Protein AF-0000000068851203 (afdb_homodimer)

Solvent-accessible surface area (backbone atoms only — not comparable to full-atom values): 8413 Å² total; per-residue (Å²): 125,84,77,75,61,70,77,46,35,12,80,85,78,69,38,74,44,83,50,34,20,31,40,58,86,18,47,61,30,28,43,72,60,50,53,56,51,53,73,83,39,66,45,36,91,85,78,62,45,75,43,92,42,87,64,74,27,54,30,51,54,60,41,52,50,48,50,52,58,73,70,101,126,83,77,74,61,71,77,45,34,11,80,86,79,68,39,74,45,84,51,33,22,29,41,57,83,18,48,60,29,28,42,73,61,52,53,58,50,53,73,83,39,65,44,37,91,86,78,63,45,78,42,92,42,86,64,73,28,52,31,52,55,60,41,52,50,49,49,52,58,73,70,100

Foldseek 3Di:
DPDDDQLQAAPQPRHGAQWWKAFQVRHIHRPVRLVVVVVVDQADPVPRHGGPDSDIGTDVVSNVVSVVVVVD/DPDDDQLQAAPQPRDGAQWWKAFQVRHIHRPVRLVVVVVVDQADPVPRHGGPDSDIGTDVVSNVVSVVVVVD

Radius of gyration: 15.06 Å; Cα contacts (8 Å, |Δi|>4): 222; chains: 2; bounding box: 37×37×32 Å

Organism: Emiliania huxleyi (strain CCMP1516) (NCBI:txid280463)

Secondary structure (DSSP, 8-state):
-----GGGB-TTT-SB-SSEEE-TTS-EEEHHHHHHHHTT--B-TTT-PBPS----EE-HHHHHHHHHHHH-/--PPPGGGB-TTT-SB-SSEEE-TTS-EEEHHHHHHHHTT--B-TTT-PBPS----EE-HHHHHHHHHHHH-

Sequence (144 aa):
SAEPPDDFLCPITTEVMADPVMAADGQSYERSAIERWLTTKSTSPLTGEALEYTGLFPNHSLRRMIRAWQEASAEPPDDFLCPITTEVMADPVMAADGQSYERSAIERWLTTKSTSPLTGEALEYTGLFPNHSLRRMIRAWQEA

Nearest PDB structures (foldseek):
  3l1z-assembly1_B-2  TM=8.190E-01  e=2.448E-06  Homo sapiens
  5o75-assembly1_A  TM=8.066E-01  e=3.402E-06  Homo sapiens
  4xi1-assembly1_A  TM=8.123E-01  e=1.189E-05  Legionella pneumophila str. Paris
  2kr4-assembly1_A  TM=8.007E-01  e=1.548E-05  Mus musculus
  5h7r-assembly1_D  TM=8.694E-01  e=1.658E-04  Homo sapiens

Structure (mmCIF, N/CA/C/O backbone):
data_AF-0000000068851203-model_v1
#
loop_
_entity.id
_entity.type
_entity.pdbx_description
1 polymer 'U-box domain-containing protein'
#
loop_
_atom_site.group_PDB
_atom_site.id
_atom_site.type_symbol
_atom_site.label_atom_id
_atom_site.label_alt_id
_atom_site.label_comp_id
_atom_site.label_asym_id
_atom_site.label_entity_id
_atom_site.label_seq_id
_atom_site.pdbx_PDB_ins_code
_atom_site.Cartn_x
_atom_site.Cartn_y
_atom_site.Cartn_z
_atom_site.occupancy
_atom_site.B_iso_or_equiv
_atom_site.auth_seq_id
_atom_site.auth_comp_id
_atom_site.auth_asym_id
_atom_site.auth_atom_id
_atom_site.pdbx_PDB_model_num
ATOM 1 N N . SER A 1 1 ? -12.977 17.75 13.812 1 55.34 1 SER A N 1
ATOM 2 C CA . SER A 1 1 ? -11.844 16.875 13.555 1 55.34 1 SE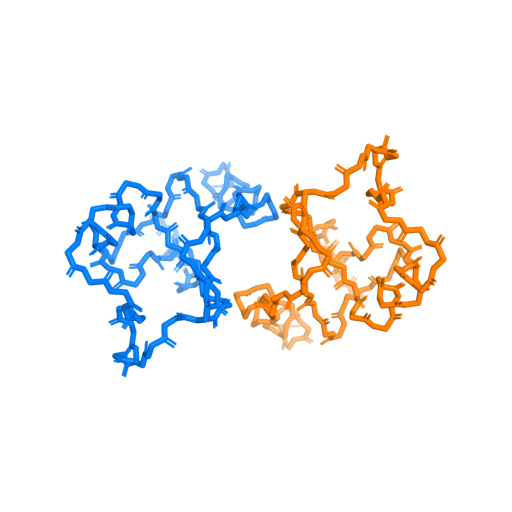R A CA 1
ATOM 3 C C . SER A 1 1 ? -11.32 17.047 12.133 1 55.34 1 SER A C 1
ATOM 5 O O . SER A 1 1 ? -12.086 17.375 11.219 1 55.34 1 SER A O 1
ATOM 7 N N . ALA A 1 2 ? -10.039 17.344 11.969 1 79.19 2 ALA A N 1
ATOM 8 C CA . ALA A 1 2 ? -9.5 17.609 10.641 1 79.19 2 ALA A CA 1
ATOM 9 C C . ALA A 1 2 ? -9.961 16.531 9.648 1 79.19 2 ALA A C 1
ATOM 11 O O . ALA A 1 2 ? -10.109 15.367 10.008 1 79.19 2 ALA A O 1
ATOM 12 N N . GLU A 1 3 ? -10.555 16.859 8.656 1 91.81 3 GLU A N 1
ATOM 13 C CA . GLU A 1 3 ? -10.945 15.945 7.582 1 91.81 3 GLU A CA 1
ATOM 14 C C . GLU A 1 3 ? -9.789 15.023 7.195 1 91.81 3 GLU A C 1
ATOM 16 O O . GLU A 1 3 ? -8.648 15.469 7.082 1 91.81 3 GLU A O 1
ATOM 21 N N . PRO A 1 4 ? -10.125 13.75 7.094 1 93.88 4 PRO A N 1
ATOM 22 C CA . PRO A 1 4 ? -9.062 12.836 6.684 1 93.88 4 PRO A CA 1
ATOM 23 C C . PRO A 1 4 ? -8.609 13.062 5.246 1 93.88 4 PRO A C 1
ATOM 25 O O . PRO A 1 4 ? -9.414 13.438 4.391 1 93.88 4 PRO A O 1
ATOM 28 N N . PRO A 1 5 ? -7.32 12.891 5 1 93.38 5 PRO A N 1
ATOM 29 C CA . PRO A 1 5 ? -6.906 12.812 3.598 1 93.38 5 PRO A CA 1
ATOM 30 C C . PRO A 1 5 ? -7.738 11.82 2.791 1 93.38 5 PRO A C 1
ATOM 32 O O . PRO A 1 5 ? -8.125 10.773 3.312 1 93.38 5 PRO A O 1
ATOM 35 N N . ASP A 1 6 ? -7.941 12.062 1.579 1 95.44 6 ASP A N 1
ATOM 36 C CA . ASP A 1 6 ? -8.75 11.203 0.717 1 95.44 6 ASP A CA 1
ATOM 37 C C . ASP A 1 6 ? -8.18 9.789 0.666 1 95.44 6 ASP A C 1
ATOM 39 O O . ASP A 1 6 ? -8.938 8.812 0.596 1 95.44 6 ASP A O 1
ATOM 43 N N . ASP A 1 7 ? -6.902 9.719 0.75 1 96.88 7 ASP A N 1
ATOM 44 C CA . ASP A 1 7 ? -6.238 8.43 0.592 1 96.88 7 ASP A CA 1
ATOM 45 C C . ASP A 1 7 ? -6.516 7.52 1.784 1 96.88 7 ASP A C 1
ATOM 47 O O . ASP A 1 7 ? -6.238 6.32 1.732 1 96.88 7 ASP A O 1
ATOM 51 N N . PHE A 1 8 ? -7.059 8.062 2.809 1 98.06 8 PHE A N 1
ATOM 52 C CA . PHE A 1 8 ? -7.375 7.258 3.982 1 98.06 8 PHE A CA 1
ATOM 53 C C . PHE A 1 8 ? -8.75 6.613 3.846 1 98.06 8 PHE A C 1
ATOM 55 O O . PHE A 1 8 ? -9.094 5.703 4.602 1 98.06 8 PHE A O 1
ATOM 62 N N . LEU A 1 9 ? -9.516 7.074 2.857 1 98.25 9 LEU A N 1
ATOM 63 C CA . LEU A 1 9 ? -10.875 6.59 2.684 1 98.25 9 LEU A CA 1
ATOM 64 C C . LEU A 1 9 ? -10.906 5.375 1.762 1 98.25 9 LEU A C 1
ATOM 66 O O . LEU A 1 9 ? -10.258 5.367 0.714 1 98.25 9 LEU A O 1
ATOM 70 N N . CYS A 1 10 ? -11.609 4.391 2.203 1 98.56 10 CYS A N 1
ATOM 71 C CA . CYS A 1 10 ? -11.82 3.201 1.383 1 98.56 10 CYS A CA 1
ATOM 72 C C . CYS A 1 10 ? -12.703 3.518 0.184 1 98.56 10 CYS A C 1
ATOM 74 O O . CYS A 1 10 ? -13.812 4.035 0.343 1 98.56 10 CYS A O 1
ATOM 76 N N . PRO A 1 11 ? -12.203 3.146 -1.019 1 97.88 11 PRO A N 1
ATOM 77 C CA . PRO A 1 11 ? -13.008 3.422 -2.215 1 97.88 11 PRO A CA 1
ATOM 78 C C . PRO A 1 11 ? -14.375 2.744 -2.176 1 97.88 11 PRO A C 1
ATOM 80 O O . PRO A 1 11 ? -15.312 3.211 -2.822 1 97.88 11 PRO A O 1
ATOM 83 N N . ILE A 1 12 ? -14.547 1.614 -1.479 1 98 12 ILE A N 1
ATOM 84 C CA . ILE A 1 12 ? -15.797 0.863 -1.429 1 98 12 ILE A CA 1
ATOM 85 C C . ILE A 1 12 ? -16.719 1.463 -0.368 1 98 12 ILE A C 1
ATOM 87 O O . ILE A 1 12 ? -17.875 1.783 -0.65 1 98 12 ILE A O 1
ATOM 91 N N . THR A 1 13 ? -16.219 1.638 0.87 1 98.31 13 THR A N 1
ATOM 92 C CA . THR A 1 13 ? -17.062 2.025 1.989 1 98.31 13 THR A CA 1
ATOM 93 C C . THR A 1 13 ? -17.156 3.545 2.094 1 98.31 13 THR A C 1
ATOM 95 O O . THR A 1 13 ? -18.047 4.07 2.77 1 98.31 13 THR A O 1
ATOM 98 N N . THR A 1 14 ? -16.203 4.309 1.604 1 97.75 14 THR A N 1
ATOM 99 C CA . THR A 1 14 ? -16.062 5.758 1.69 1 97.75 14 THR A CA 1
ATOM 100 C C . THR A 1 14 ? -15.805 6.195 3.129 1 97.75 14 THR A C 1
ATOM 102 O O . THR A 1 14 ? -16.125 7.32 3.514 1 97.75 14 THR A O 1
ATOM 105 N N . GLU A 1 15 ? -15.281 5.328 3.877 1 97.94 15 GLU A N 1
ATOM 106 C CA . GLU A 1 15 ? -14.914 5.578 5.266 1 97.94 15 GLU A CA 1
ATOM 107 C C . GLU A 1 15 ? -13.414 5.379 5.488 1 97.94 15 GLU A C 1
ATOM 109 O O . GLU A 1 15 ? -12.742 4.758 4.664 1 97.94 15 GLU A O 1
ATOM 114 N N . VAL A 1 16 ? -12.938 5.918 6.598 1 98.38 16 VAL A N 1
ATOM 115 C CA . VAL A 1 16 ? -11.531 5.723 6.961 1 98.38 16 VAL A CA 1
ATOM 116 C C . VAL A 1 16 ? -11.266 4.238 7.191 1 98.38 16 VAL A C 1
ATOM 118 O O . VAL A 1 16 ? -12.031 3.561 7.879 1 98.38 16 VAL A O 1
ATOM 121 N N . MET A 1 17 ? -10.164 3.826 6.637 1 98.62 17 MET A N 1
ATOM 122 C CA . MET A 1 17 ? -9.859 2.398 6.715 1 98.62 17 MET A CA 1
ATOM 123 C C . MET A 1 17 ? -9.297 2.037 8.086 1 98.62 17 MET A C 1
ATOM 125 O O . MET A 1 17 ? -8.461 2.764 8.625 1 98.62 17 MET A O 1
ATOM 129 N N . ALA A 1 18 ? -9.758 0.981 8.664 1 98.31 18 ALA A N 1
ATOM 130 C CA . ALA A 1 18 ? -9.219 0.436 9.906 1 98.31 18 ALA A CA 1
ATOM 131 C C . ALA A 1 18 ? -8.141 -0.609 9.625 1 98.31 18 ALA A C 1
ATOM 133 O O . ALA A 1 18 ? -7.141 -0.688 10.344 1 98.31 18 ALA A O 1
ATOM 134 N N . ASP A 1 19 ? -8.328 -1.406 8.625 1 98.75 19 ASP A N 1
ATOM 135 C CA . ASP A 1 19 ? -7.414 -2.467 8.211 1 98.75 19 ASP A CA 1
ATOM 136 C C . ASP A 1 19 ? -7.148 -2.404 6.711 1 98.75 19 ASP A C 1
ATOM 138 O O . ASP A 1 19 ? -7.621 -3.256 5.953 1 98.75 19 ASP A O 1
ATOM 142 N N . PRO A 1 20 ? -6.312 -1.441 6.316 1 98.81 20 PRO A N 1
ATOM 143 C CA . PRO A 1 20 ? -6.066 -1.255 4.883 1 98.81 20 PRO A CA 1
ATOM 144 C C . PRO A 1 20 ? -5.277 -2.406 4.266 1 98.81 20 PRO A C 1
ATOM 146 O O . PRO A 1 20 ? -4.273 -2.848 4.836 1 98.81 20 PRO A O 1
ATOM 149 N N . VAL A 1 21 ? -5.727 -2.889 3.145 1 98.56 21 VAL A N 1
ATOM 150 C CA . VAL A 1 21 ? -5.043 -3.896 2.34 1 98.56 21 VAL A CA 1
ATOM 151 C C . VAL A 1 21 ? -4.93 -3.414 0.895 1 98.56 21 VAL A C 1
ATOM 153 O O . VAL A 1 21 ? -5.664 -2.518 0.475 1 98.56 21 VAL A O 1
ATOM 156 N N . MET A 1 22 ? -3.926 -3.902 0.263 1 97.88 22 MET A N 1
ATOM 157 C CA . MET A 1 22 ? -3.705 -3.551 -1.138 1 97.88 22 MET A CA 1
ATOM 158 C C . MET A 1 22 ? -4.09 -4.707 -2.055 1 97.88 22 MET A C 1
ATOM 160 O O . MET A 1 22 ? -3.795 -5.863 -1.759 1 97.88 22 MET A O 1
ATOM 164 N N . ALA A 1 23 ? -4.809 -4.387 -3.148 1 97.06 23 ALA A N 1
ATOM 165 C CA . ALA A 1 23 ? -5.125 -5.359 -4.191 1 97.06 23 ALA A CA 1
ATOM 166 C C . ALA A 1 23 ? -4.191 -5.203 -5.391 1 97.06 23 ALA A C 1
ATOM 168 O O . ALA A 1 23 ? -3.324 -4.328 -5.398 1 97.06 23 ALA A O 1
ATOM 169 N N . ALA A 1 24 ? -4.398 -6.008 -6.359 1 95.06 24 ALA A N 1
ATOM 170 C CA . ALA A 1 24 ? -3.471 -6.109 -7.484 1 95.06 24 ALA A CA 1
ATOM 171 C C . ALA A 1 24 ? -3.527 -4.855 -8.352 1 95.06 24 ALA A C 1
ATOM 173 O O . ALA A 1 24 ? -2.615 -4.602 -9.148 1 95.06 24 ALA A O 1
ATOM 174 N N . ASP A 1 25 ? -4.578 -4.082 -8.258 1 95.75 25 ASP A N 1
ATOM 175 C CA . ASP A 1 25 ? -4.672 -2.852 -9.039 1 95.75 25 ASP A CA 1
ATOM 176 C C . ASP A 1 25 ? -3.875 -1.725 -8.383 1 95.75 25 ASP A C 1
ATOM 178 O O . ASP A 1 25 ? -3.861 -0.597 -8.883 1 95.75 25 ASP A O 1
ATOM 182 N N . GLY A 1 26 ? -3.213 -2.006 -7.23 1 96.75 26 GLY A N 1
ATOM 183 C CA . GLY A 1 26 ? -2.402 -1.007 -6.551 1 96.75 26 GLY A CA 1
ATOM 184 C C . GLY A 1 26 ? -3.209 -0.102 -5.641 1 96.75 26 GLY A C 1
ATOM 185 O O . GLY A 1 26 ? -2.674 0.854 -5.074 1 96.75 26 GLY A O 1
ATOM 186 N N . GLN A 1 27 ? -4.477 -0.396 -5.547 1 97.31 27 GLN A N 1
ATOM 187 C CA . GLN A 1 27 ? -5.355 0.404 -4.703 1 97.31 27 GLN A CA 1
ATOM 188 C C . GLN A 1 27 ? -5.531 -0.237 -3.328 1 97.31 27 GLN A C 1
ATOM 190 O O . GLN A 1 27 ? -5.422 -1.457 -3.189 1 97.31 27 GLN A O 1
ATOM 195 N N . SER A 1 28 ? -5.742 0.646 -2.33 1 98.25 28 SER A N 1
ATOM 196 C CA . SER A 1 28 ? -5.973 0.159 -0.974 1 98.25 28 SER A CA 1
ATOM 197 C C . SER A 1 28 ? -7.457 0.173 -0.625 1 98.25 28 SER A C 1
ATOM 199 O O . SER A 1 28 ? -8.188 1.073 -1.041 1 98.25 28 SER A O 1
ATOM 201 N N . TYR A 1 29 ? -7.855 -0.823 0.127 1 98.56 29 TYR A N 1
ATOM 202 C CA . TYR A 1 29 ? -9.242 -0.998 0.547 1 98.56 29 TYR A CA 1
ATOM 203 C C . TYR A 1 29 ? -9.32 -1.429 2.008 1 98.56 29 TYR A C 1
ATOM 205 O O . TYR A 1 29 ? -8.352 -1.957 2.557 1 98.56 29 TYR A O 1
ATOM 213 N N . GLU A 1 30 ? -10.445 -1.196 2.592 1 98.88 30 GLU A N 1
ATOM 214 C CA . GLU A 1 30 ? -10.773 -1.881 3.838 1 98.88 30 GLU A CA 1
ATOM 215 C C . GLU A 1 30 ? -10.844 -3.393 3.635 1 98.88 30 GLU A C 1
ATOM 217 O O . GLU A 1 30 ? -11.539 -3.873 2.738 1 98.88 30 GLU A O 1
ATOM 222 N N . ARG A 1 31 ? -10.156 -4.125 4.473 1 98.75 31 ARG A N 1
ATOM 223 C CA . ARG A 1 31 ? -10.008 -5.566 4.281 1 98.75 31 ARG A CA 1
ATOM 224 C C . ARG A 1 31 ? -11.367 -6.234 4.125 1 98.75 31 ARG A C 1
ATOM 226 O O . ARG A 1 31 ? -11.617 -6.934 3.139 1 98.75 31 ARG A O 1
ATOM 233 N N . SER A 1 32 ? -12.273 -6 5.051 1 98.75 32 SER A N 1
ATOM 234 C CA . SER A 1 32 ? -13.562 -6.684 5.023 1 98.75 32 SER A CA 1
ATOM 235 C C . SER A 1 32 ? -14.344 -6.336 3.76 1 98.75 32 SER A C 1
ATOM 237 O O . SER A 1 32 ? -15.023 -7.191 3.193 1 98.75 32 SER A O 1
ATOM 239 N N . ALA A 1 33 ? -14.211 -5.141 3.309 1 98.75 33 ALA A N 1
ATOM 240 C CA . ALA A 1 33 ? -14.953 -4.672 2.145 1 98.75 33 ALA A CA 1
ATOM 241 C C . ALA A 1 33 ? -14.445 -5.328 0.864 1 98.75 33 ALA A C 1
ATOM 243 O O . ALA A 1 33 ? -15.227 -5.828 0.058 1 98.75 33 ALA A O 1
ATOM 244 N N . ILE A 1 34 ? -13.141 -5.406 0.64 1 98.62 34 ILE A N 1
ATOM 245 C CA . ILE A 1 34 ? -12.586 -5.965 -0.587 1 98.62 34 ILE A CA 1
ATOM 246 C C . ILE A 1 34 ? -12.711 -7.488 -0.562 1 98.62 34 ILE A C 1
ATOM 248 O O . ILE A 1 34 ? -12.922 -8.117 -1.601 1 98.62 34 ILE A O 1
ATOM 252 N N . GLU A 1 35 ? -12.57 -8.086 0.595 1 98.5 35 GLU A N 1
ATOM 253 C CA . GLU A 1 35 ? -12.781 -9.531 0.699 1 98.5 35 GLU A CA 1
ATOM 254 C C . GLU A 1 35 ? -14.203 -9.914 0.288 1 98.5 35 GLU A C 1
ATOM 256 O O . GLU A 1 35 ? -14.406 -10.898 -0.426 1 98.5 35 GLU A O 1
ATOM 261 N N . ARG A 1 36 ? -15.125 -9.133 0.785 1 98.5 36 ARG A N 1
ATOM 262 C CA . ARG A 1 36 ? -16.5 -9.375 0.392 1 98.5 36 ARG A CA 1
ATOM 263 C C . ARG A 1 36 ? -16.688 -9.203 -1.112 1 98.5 36 ARG A C 1
ATOM 265 O O . ARG A 1 36 ? -17.344 -10.023 -1.76 1 98.5 36 ARG A O 1
ATOM 272 N N . TRP A 1 37 ? -16.156 -8.156 -1.681 1 98.38 37 TRP A N 1
ATOM 273 C CA . TRP A 1 37 ? -16.219 -7.887 -3.113 1 98.38 37 TRP A CA 1
ATOM 274 C C . TRP A 1 37 ? -15.688 -9.07 -3.916 1 98.38 37 TRP A C 1
ATOM 276 O O . TRP A 1 37 ? -16.328 -9.523 -4.867 1 98.38 37 TRP A O 1
ATOM 286 N N . LEU A 1 38 ? -14.578 -9.672 -3.465 1 97.88 38 LEU A N 1
ATOM 287 C CA . LEU A 1 38 ? -13.828 -10.664 -4.23 1 97.88 38 LEU A CA 1
ATOM 288 C C . LEU A 1 38 ? -14.461 -12.039 -4.086 1 97.88 38 LEU A C 1
ATOM 290 O O . LEU A 1 38 ? -14.047 -12.992 -4.762 1 97.88 38 LEU A O 1
ATOM 294 N N . THR A 1 39 ? -15.477 -12.133 -3.227 1 97.81 39 THR A N 1
ATOM 295 C CA . THR A 1 39 ? -16.203 -13.398 -3.113 1 97.81 39 THR A CA 1
ATOM 296 C C . THR A 1 39 ? -16.969 -13.695 -4.395 1 97.81 39 THR A C 1
ATOM 298 O O . THR A 1 39 ? -17.188 -14.859 -4.738 1 97.81 39 THR A O 1
ATOM 301 N N . THR A 1 40 ? -17.344 -12.602 -5.188 1 96.56 40 THR A N 1
ATOM 302 C CA . THR A 1 40 ? -18.219 -12.805 -6.34 1 96.56 40 THR A CA 1
ATOM 303 C C . THR A 1 40 ? -17.578 -12.242 -7.605 1 96.56 40 THR A C 1
ATOM 305 O O . THR A 1 40 ? -17.984 -12.586 -8.719 1 96.56 40 THR A O 1
ATOM 308 N N . LYS A 1 41 ? -16.719 -11.266 -7.43 1 97.44 41 LYS A N 1
ATOM 309 C CA . LYS A 1 41 ? -16.062 -10.609 -8.562 1 97.44 41 LYS A CA 1
ATOM 310 C C . LYS A 1 41 ? -14.547 -10.758 -8.484 1 97.44 41 LYS A C 1
ATOM 312 O O . LYS A 1 41 ? -13.984 -10.82 -7.391 1 97.44 41 LYS A O 1
ATOM 317 N N . SER A 1 42 ? -13.922 -10.758 -9.594 1 97.5 42 SER A N 1
ATOM 318 C CA . SER A 1 42 ? -12.461 -10.75 -9.672 1 97.5 42 SER A CA 1
ATOM 319 C C . SER A 1 42 ? -11.953 -9.484 -10.359 1 97.5 42 SER A C 1
ATOM 321 O O . SER A 1 42 ? -10.938 -9.523 -11.055 1 97.5 42 SER A O 1
ATOM 323 N N . THR A 1 43 ? -12.758 -8.406 -10.242 1 97.88 43 THR A N 1
ATOM 324 C CA . THR A 1 43 ? -12.445 -7.129 -10.867 1 97.88 43 THR A CA 1
ATOM 325 C C . THR A 1 43 ? -12.133 -6.074 -9.805 1 97.88 43 THR A C 1
ATOM 327 O O . THR A 1 43 ? -12.484 -6.238 -8.641 1 97.88 43 THR A O 1
ATOM 330 N N . SER A 1 44 ? -11.469 -5.098 -10.305 1 97.25 44 SER A N 1
ATOM 331 C CA . SER A 1 44 ? -11.273 -3.932 -9.445 1 97.25 44 SER A CA 1
ATOM 332 C C . SER A 1 44 ? -12.586 -3.213 -9.18 1 97.25 44 SER A C 1
ATOM 334 O O . SER A 1 44 ? -13.328 -2.889 -10.109 1 97.25 44 SER A O 1
ATOM 336 N N . PRO A 1 45 ? -12.836 -2.895 -7.898 1 97.12 45 PRO A N 1
ATOM 337 C CA . PRO A 1 45 ? -14.039 -2.123 -7.598 1 97.12 45 PRO A CA 1
ATOM 338 C C . PRO A 1 45 ? -14.016 -0.726 -8.211 1 97.12 45 PRO A C 1
ATOM 340 O O . PRO A 1 45 ? -15.07 -0.117 -8.414 1 97.12 45 PRO A O 1
ATOM 343 N N . LEU A 1 46 ? -12.836 -0.226 -8.477 1 95.06 46 LEU A N 1
ATOM 344 C CA . LEU A 1 46 ? -12.68 1.153 -8.922 1 95.06 46 LEU A CA 1
ATOM 345 C C . LEU A 1 46 ? -12.812 1.252 -10.438 1 95.06 46 LEU A C 1
ATOM 347 O O . LEU A 1 46 ? -13.477 2.16 -10.953 1 95.06 46 LEU A O 1
ATOM 351 N N . THR A 1 47 ? -12.258 0.333 -11.102 1 94.12 47 THR A N 1
ATOM 352 C CA . THR A 1 47 ? -12.148 0.495 -12.547 1 94.12 47 THR A CA 1
ATOM 353 C C . THR A 1 47 ? -13.016 -0.528 -13.273 1 94.12 47 THR A C 1
ATOM 355 O O . THR A 1 47 ? -13.281 -0.382 -14.469 1 94.12 47 THR A O 1
ATOM 358 N N . GLY A 1 48 ? -13.297 -1.661 -12.625 1 95.94 48 GLY A N 1
ATOM 359 C CA . GLY A 1 48 ? -14.047 -2.736 -13.25 1 95.94 48 GLY A CA 1
ATOM 360 C C . GLY A 1 48 ? -13.172 -3.68 -14.062 1 95.94 48 GLY A C 1
ATOM 361 O O . GLY A 1 48 ? -13.664 -4.652 -14.633 1 95.94 48 GLY A O 1
ATOM 362 N N . GLU A 1 49 ? -11.93 -3.418 -14.102 1 96.75 49 GLU A N 1
ATOM 363 C CA . GLU A 1 49 ? -11.016 -4.258 -14.867 1 96.75 49 GLU A CA 1
ATOM 364 C C . GLU A 1 49 ? -10.656 -5.527 -14.109 1 96.75 49 GLU A C 1
ATOM 366 O O . GLU A 1 49 ? -10.609 -5.523 -12.875 1 96.75 49 GLU A O 1
ATOM 371 N N . ALA A 1 50 ? -10.258 -6.555 -14.805 1 97 50 ALA A N 1
ATOM 372 C CA . ALA A 1 50 ? -9.859 -7.82 -14.188 1 97 50 ALA A CA 1
ATOM 373 C C . ALA A 1 50 ? -8.602 -7.652 -13.344 1 97 50 ALA A C 1
ATOM 375 O O . ALA A 1 50 ? -7.648 -6.992 -13.766 1 97 50 ALA A O 1
ATOM 376 N N . LEU A 1 51 ? -8.641 -8.227 -12.156 1 96.25 51 LEU A N 1
ATOM 377 C CA . LEU A 1 51 ? -7.438 -8.281 -11.336 1 96.25 51 LEU A CA 1
ATOM 378 C C . LEU A 1 51 ? -6.559 -9.461 -11.742 1 96.25 51 LEU A C 1
ATOM 380 O O . LEU A 1 51 ? -7.043 -10.586 -11.875 1 96.25 51 LEU A O 1
ATOM 384 N N . GLU A 1 52 ? -5.332 -9.172 -11.953 1 91.75 52 GLU A N 1
ATOM 385 C CA . GLU A 1 52 ? -4.402 -10.234 -12.32 1 91.75 52 GLU A CA 1
ATOM 386 C C . GLU A 1 52 ? -4.234 -11.25 -11.195 1 91.75 52 GLU A C 1
ATOM 388 O O . GLU A 1 52 ? -3.912 -12.414 -11.438 1 91.75 52 GLU A O 1
ATOM 393 N N . TYR A 1 53 ? -4.426 -10.82 -10.055 1 91.88 53 TYR A N 1
ATOM 394 C CA . TYR A 1 53 ? -4.254 -11.562 -8.812 1 91.88 53 TYR A CA 1
ATOM 395 C C . TYR A 1 53 ? -5.246 -11.086 -7.754 1 91.88 53 TYR A C 1
ATOM 397 O O . TYR A 1 53 ? -5.492 -9.891 -7.617 1 91.88 53 TYR A O 1
ATOM 405 N N . THR A 1 54 ? -5.867 -12.047 -7.074 1 94 54 THR A N 1
ATOM 406 C CA . THR A 1 54 ? -6.906 -11.648 -6.129 1 94 54 THR A CA 1
ATOM 407 C C . THR A 1 54 ? -6.383 -11.703 -4.695 1 94 54 THR A C 1
ATOM 409 O O . THR A 1 54 ? -7.133 -11.461 -3.746 1 94 54 THR A O 1
ATOM 412 N N . GLY A 1 55 ? -5.09 -12.07 -4.562 1 93.38 55 GLY A N 1
ATOM 413 C CA . GLY A 1 55 ? -4.492 -11.977 -3.24 1 93.38 55 GLY A CA 1
ATOM 414 C C . GLY A 1 55 ? -4.422 -10.555 -2.715 1 93.38 55 GLY A C 1
ATOM 415 O O . GLY A 1 55 ? -4.305 -9.609 -3.494 1 93.38 55 GLY A O 1
ATOM 416 N N . LEU A 1 56 ? -4.547 -10.492 -1.408 1 96.31 56 LEU A N 1
ATOM 417 C CA . LEU A 1 56 ? -4.508 -9.211 -0.72 1 96.31 56 LEU A CA 1
ATOM 418 C C . LEU A 1 56 ? -3.287 -9.117 0.189 1 96.31 56 LEU A C 1
ATOM 420 O O . LEU A 1 56 ? -2.891 -10.102 0.809 1 96.31 56 LEU A O 1
ATOM 424 N N . PHE A 1 57 ? -2.744 -7.906 0.222 1 95.69 57 PHE A N 1
ATOM 425 C CA . PHE A 1 57 ? -1.568 -7.676 1.053 1 95.69 57 PHE A CA 1
ATOM 426 C C . PHE A 1 57 ? -1.814 -6.539 2.037 1 95.69 57 PHE A C 1
ATOM 428 O O . PHE A 1 57 ? -2.383 -5.508 1.674 1 95.69 57 PHE A O 1
ATOM 435 N N . PRO A 1 58 ? -1.385 -6.797 3.307 1 97.5 58 PRO A N 1
ATOM 436 C CA . PRO A 1 58 ? -1.518 -5.676 4.242 1 97.5 58 PRO A CA 1
ATOM 437 C C . PRO A 1 58 ? -0.751 -4.438 3.785 1 97.5 58 PRO A C 1
ATOM 439 O O . PRO A 1 58 ? 0.343 -4.555 3.229 1 97.5 58 PRO A O 1
ATOM 442 N N . ASN A 1 59 ? -1.417 -3.283 3.889 1 98.31 59 ASN A N 1
ATOM 443 C CA . ASN A 1 59 ? -0.732 -2.021 3.623 1 98.31 59 ASN A CA 1
ATOM 444 C C . ASN A 1 59 ? -0.266 -1.354 4.914 1 98.31 59 ASN A C 1
ATOM 446 O O . ASN A 1 59 ? -0.937 -0.458 5.43 1 98.31 59 ASN A O 1
ATOM 450 N N . HIS A 1 60 ? 0.945 -1.712 5.359 1 97.31 60 HIS A N 1
ATOM 451 C CA . HIS A 1 60 ? 1.448 -1.306 6.668 1 97.31 60 HIS A CA 1
ATOM 452 C C . HIS A 1 60 ? 1.657 0.203 6.73 1 97.31 60 HIS A C 1
ATOM 454 O O . HIS A 1 60 ? 1.311 0.84 7.73 1 97.31 60 HIS A O 1
ATOM 460 N N . SER A 1 61 ? 2.234 0.73 5.738 1 97.62 61 SER A N 1
ATOM 461 C CA . SER A 1 61 ? 2.494 2.166 5.73 1 97.62 61 SER A CA 1
ATOM 462 C C . SER A 1 61 ? 1.2 2.963 5.871 1 97.62 61 SER A C 1
ATOM 464 O O . SER A 1 61 ? 1.12 3.895 6.672 1 97.62 61 SER A O 1
ATOM 466 N N . LEU A 1 62 ? 0.196 2.615 5.109 1 98 62 LEU A N 1
ATOM 467 C CA . LEU A 1 62 ? -1.08 3.32 5.168 1 98 62 LEU A CA 1
ATOM 468 C C . LEU A 1 62 ? -1.73 3.16 6.535 1 98 62 LEU A C 1
ATOM 470 O O . LEU A 1 62 ? -2.273 4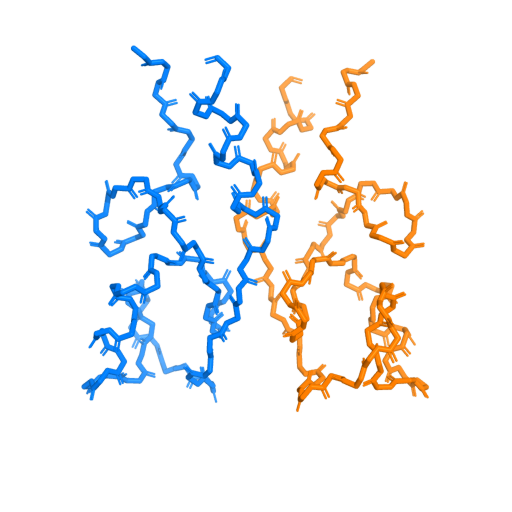.121 7.086 1 98 62 LEU A O 1
ATOM 474 N N . ARG A 1 63 ? -1.658 1.943 7.074 1 98.25 63 ARG A N 1
ATOM 475 C CA . ARG A 1 63 ? -2.211 1.709 8.406 1 98.25 63 ARG A CA 1
ATOM 476 C C . ARG A 1 63 ? -1.554 2.615 9.438 1 98.25 63 ARG A C 1
ATOM 478 O O . ARG A 1 63 ? -2.238 3.227 10.266 1 98.25 63 ARG A O 1
ATOM 485 N N . ARG A 1 64 ? -0.238 2.721 9.422 1 97.5 64 ARG A N 1
ATOM 486 C CA . ARG A 1 64 ? 0.498 3.553 10.367 1 97.5 64 ARG A CA 1
ATOM 487 C C . ARG A 1 64 ? 0.149 5.027 10.188 1 97.5 64 ARG A C 1
ATOM 489 O O . ARG A 1 64 ? -0.024 5.754 11.172 1 97.5 64 ARG A O 1
ATOM 496 N N . MET A 1 65 ? -0.004 5.453 9.008 1 96.38 65 MET A N 1
ATOM 497 C CA . MET A 1 65 ? -0.304 6.855 8.727 1 96.38 65 MET A CA 1
ATOM 498 C C . MET A 1 65 ? -1.714 7.211 9.188 1 96.38 65 MET A C 1
ATOM 500 O O . MET A 1 65 ? -1.939 8.289 9.734 1 96.38 65 MET A O 1
ATOM 504 N N . ILE A 1 66 ? -2.664 6.324 8.914 1 97.12 66 ILE A N 1
ATOM 505 C CA . ILE A 1 66 ? -4.035 6.539 9.367 1 97.12 66 ILE A CA 1
ATOM 506 C C . ILE A 1 66 ? -4.066 6.637 10.891 1 97.12 66 ILE A C 1
ATOM 508 O O . ILE A 1 66 ? -4.711 7.527 11.445 1 97.12 66 ILE A O 1
ATOM 512 N N . ARG A 1 67 ? -3.352 5.723 11.523 1 96.69 67 ARG A N 1
ATOM 513 C CA . ARG A 1 67 ? -3.307 5.719 12.984 1 96.69 67 ARG A CA 1
ATOM 514 C C . ARG A 1 67 ? -2.682 7.008 13.516 1 96.69 67 ARG A C 1
ATOM 516 O O . ARG A 1 67 ? -3.186 7.598 14.469 1 96.69 67 ARG A O 1
ATOM 523 N N . ALA A 1 68 ? -1.599 7.469 12.953 1 93.75 68 ALA A N 1
ATOM 524 C CA . ALA A 1 68 ? -0.943 8.711 13.359 1 93.75 68 ALA A CA 1
ATOM 525 C C . ALA A 1 68 ? -1.883 9.906 13.203 1 93.75 68 ALA A C 1
ATOM 527 O O . ALA A 1 68 ? -1.915 10.789 14.062 1 93.75 68 ALA A O 1
ATOM 528 N N . TRP A 1 69 ? -2.584 9.938 12.156 1 93.5 69 TRP A N 1
ATOM 529 C CA . TRP A 1 69 ? -3.549 11 11.898 1 93.5 69 TRP A CA 1
ATOM 530 C C . TRP A 1 69 ? -4.66 10.992 12.945 1 93.5 69 TRP A C 1
ATOM 532 O O . TRP A 1 69 ? -5.074 12.055 13.43 1 93.5 69 TRP A O 1
ATOM 542 N N . GLN A 1 70 ? -5.141 9.781 13.289 1 94.25 70 GLN A N 1
ATOM 543 C CA . GLN A 1 70 ? -6.227 9.641 14.258 1 94.25 70 GLN A CA 1
ATOM 544 C C . GLN A 1 70 ? -5.777 10.055 15.656 1 94.25 70 GLN A C 1
ATOM 546 O O . GLN A 1 70 ? -6.59 10.516 16.469 1 94.25 70 GLN A O 1
ATOM 551 N N . GLU A 1 71 ? -4.5 9.969 15.852 1 91.69 71 GLU A N 1
ATOM 552 C CA . GLU A 1 71 ? -3.965 10.266 17.172 1 91.69 71 GLU A CA 1
ATOM 553 C C . GLU A 1 71 ? -3.512 11.719 17.281 1 91.69 71 GLU A C 1
ATOM 555 O O . GLU A 1 71 ? -3.24 12.219 18.375 1 91.69 71 GLU A O 1
ATOM 560 N N . ALA A 1 72 ? -3.361 12.43 16.266 1 85.25 72 ALA A N 1
ATOM 561 C CA . ALA A 1 72 ? -2.898 13.812 16.266 1 85.25 72 ALA A CA 1
ATOM 562 C C . ALA A 1 72 ? -4.02 14.766 16.672 1 85.25 72 ALA A C 1
ATOM 564 O O . ALA A 1 72 ? -5.199 14.469 16.469 1 85.25 72 ALA A O 1
ATOM 565 N N . SER B 1 1 ? 13.172 22.125 5.473 1 55.66 1 SER B N 1
ATOM 566 C CA . SER B 1 1 ? 12.062 21.359 4.922 1 55.66 1 SER B CA 1
ATOM 567 C C . SER B 1 1 ? 11.547 20.328 5.922 1 55.66 1 SER B C 1
ATOM 569 O O . SER B 1 1 ? 12.312 19.828 6.75 1 55.66 1 SER B O 1
ATOM 571 N N . ALA B 1 2 ? 10.25 20.375 6.262 1 79.69 2 ALA B N 1
ATOM 572 C CA . ALA B 1 2 ? 9.727 19.469 7.273 1 79.69 2 ALA B CA 1
ATOM 573 C C . ALA B 1 2 ? 10.219 18.047 7.043 1 79.69 2 ALA B C 1
ATOM 575 O O . ALA B 1 2 ? 10.406 17.609 5.898 1 79.69 2 ALA B O 1
ATOM 576 N N . GLU B 1 3 ? 10.805 17.469 7.91 1 91.81 3 GLU B N 1
ATOM 577 C CA . GLU B 1 3 ? 11.219 16.062 7.848 1 91.81 3 GLU B CA 1
ATOM 578 C C . GLU B 1 3 ? 10.086 15.18 7.34 1 91.81 3 GLU B C 1
ATOM 580 O O . GLU B 1 3 ? 8.938 15.336 7.758 1 91.81 3 GLU B O 1
ATOM 585 N N . PRO B 1 4 ? 10.453 14.328 6.387 1 93.94 4 PRO B N 1
ATOM 586 C CA . PRO B 1 4 ? 9.406 13.43 5.898 1 93.94 4 PRO B CA 1
ATOM 587 C C . PRO B 1 4 ? 8.953 12.422 6.953 1 93.94 4 PRO B C 1
ATOM 589 O O . PRO B 1 4 ? 9.758 11.984 7.777 1 93.94 4 PRO B O 1
ATOM 592 N N . PRO B 1 5 ? 7.664 12.109 6.949 1 93.44 5 PRO B N 1
ATOM 593 C CA . PRO B 1 5 ? 7.262 10.945 7.738 1 93.44 5 PRO B CA 1
ATOM 594 C C . PRO B 1 5 ? 8.117 9.711 7.449 1 93.44 5 PRO B C 1
ATOM 596 O O . PRO B 1 5 ? 8.523 9.492 6.305 1 93.44 5 PRO B O 1
ATOM 599 N N . ASP B 1 6 ? 8.328 8.914 8.383 1 95.44 6 ASP B N 1
ATOM 600 C CA . ASP B 1 6 ? 9.156 7.719 8.242 1 95.44 6 ASP B CA 1
ATOM 601 C C . ASP B 1 6 ? 8.617 6.805 7.141 1 95.44 6 ASP B C 1
ATOM 603 O O . ASP B 1 6 ? 9.391 6.172 6.418 1 95.44 6 ASP B O 1
ATOM 607 N N . ASP B 1 7 ? 7.344 6.801 7.008 1 96.88 7 ASP B N 1
ATOM 608 C CA . ASP B 1 7 ? 6.703 5.879 6.078 1 96.88 7 ASP B CA 1
ATOM 609 C C . ASP B 1 7 ? 6.992 6.277 4.629 1 96.88 7 ASP B C 1
ATOM 611 O O . ASP B 1 7 ? 6.734 5.5 3.705 1 96.88 7 ASP B O 1
ATOM 615 N N . PHE B 1 8 ? 7.523 7.43 4.445 1 98.06 8 PHE B N 1
ATOM 616 C CA . PHE B 1 8 ? 7.844 7.879 3.094 1 98.06 8 PHE B CA 1
ATOM 617 C C . PHE B 1 8 ? 9.234 7.402 2.682 1 98.06 8 PHE B C 1
ATOM 619 O O . PHE B 1 8 ? 9.586 7.457 1.502 1 98.06 8 PHE B O 1
ATOM 626 N N . LEU B 1 9 ? 9.992 6.898 3.65 1 98.19 9 LEU B N 1
ATOM 627 C CA . LEU B 1 9 ? 11.367 6.488 3.385 1 98.19 9 LEU B CA 1
ATOM 628 C C . LEU B 1 9 ? 11.43 5.02 2.98 1 98.19 9 LEU B C 1
ATOM 630 O O . LEU B 1 9 ? 10.797 4.172 3.611 1 98.19 9 LEU B O 1
ATOM 634 N N . CYS B 1 10 ? 12.148 4.785 1.939 1 98.56 10 CYS B N 1
ATOM 635 C CA . CYS B 1 10 ? 12.383 3.416 1.494 1 98.56 10 CYS B CA 1
ATOM 636 C C . CYS B 1 10 ? 13.273 2.67 2.48 1 98.56 10 CYS B C 1
ATOM 638 O O . CYS B 1 10 ? 14.367 3.129 2.807 1 98.56 10 CYS B O 1
ATOM 640 N N . PRO B 1 11 ? 12.781 1.481 2.9 1 97.88 11 PRO B N 1
ATOM 641 C CA . PRO B 1 11 ? 13.586 0.71 3.85 1 97.88 11 PRO B CA 1
ATOM 642 C C . PRO B 1 11 ? 14.969 0.356 3.301 1 97.88 11 PRO B C 1
ATOM 644 O O . PRO B 1 11 ? 15.906 0.14 4.07 1 97.88 11 PRO B O 1
ATOM 647 N N . ILE B 1 12 ? 15.156 0.23 1.99 1 98 12 ILE B N 1
ATOM 648 C CA . ILE B 1 12 ? 16.422 -0.162 1.373 1 98 12 ILE B CA 1
ATOM 649 C C . ILE B 1 12 ? 17.328 1.062 1.218 1 98 12 ILE B C 1
ATOM 651 O O . ILE B 1 12 ? 18.469 1.051 1.656 1 98 12 ILE B O 1
ATOM 655 N N . THR B 1 13 ? 16.812 2.148 0.609 1 98.31 13 THR B N 1
ATOM 656 C CA . THR B 1 13 ? 17.641 3.287 0.249 1 98.31 13 THR B CA 1
ATOM 657 C C . THR B 1 13 ? 17.703 4.297 1.393 1 98.31 13 THR B C 1
ATOM 659 O O . THR B 1 13 ? 18.578 5.168 1.409 1 98.31 13 THR B O 1
ATOM 662 N N . THR B 1 14 ? 16.75 4.355 2.275 1 97.69 14 THR B N 1
ATOM 663 C CA . THR B 1 14 ? 16.578 5.301 3.373 1 97.69 14 THR B CA 1
ATOM 664 C C . THR B 1 14 ? 16.297 6.703 2.84 1 97.69 14 THR B C 1
ATOM 666 O O . THR B 1 14 ? 16.609 7.699 3.496 1 97.69 14 THR B O 1
ATOM 669 N N . GLU B 1 15 ? 15.773 6.758 1.693 1 97.94 15 GLU B N 1
ATOM 670 C CA . GLU B 1 15 ? 15.391 8.008 1.043 1 97.94 15 GLU B CA 1
ATOM 671 C C . GLU B 1 15 ? 13.898 8.039 0.734 1 97.94 15 GLU B C 1
ATOM 673 O O . GLU B 1 15 ? 13.242 6.992 0.733 1 97.94 15 GLU B O 1
ATOM 678 N N . VAL B 1 16 ? 13.398 9.258 0.478 1 98.31 16 VAL B N 1
ATOM 679 C CA . VAL B 1 16 ? 12 9.398 0.091 1 98.31 16 VAL B CA 1
ATOM 680 C C . VAL B 1 16 ? 11.75 8.68 -1.231 1 98.31 16 VAL B C 1
ATOM 682 O O . VAL B 1 16 ? 12.523 8.828 -2.18 1 98.31 16 VAL B O 1
ATOM 685 N N . MET B 1 17 ? 10.672 7.961 -1.224 1 98.62 17 MET B N 1
ATOM 686 C CA . MET B 1 17 ? 10.391 7.152 -2.406 1 98.62 17 MET B CA 1
ATOM 687 C C . MET B 1 17 ? 9.812 8.008 -3.529 1 98.62 1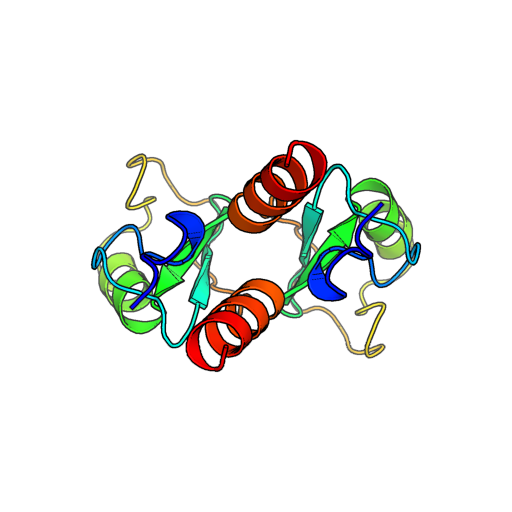7 MET B C 1
ATOM 689 O O . MET B 1 17 ? 8.961 8.859 -3.285 1 98.62 17 MET B O 1
ATOM 693 N N . ALA B 1 18 ? 10.289 7.824 -4.719 1 98.31 18 ALA B N 1
ATOM 694 C CA . ALA B 1 18 ? 9.742 8.469 -5.91 1 98.31 18 ALA B CA 1
ATOM 695 C C . ALA B 1 18 ? 8.695 7.586 -6.578 1 98.31 18 ALA B C 1
ATOM 697 O O . ALA B 1 18 ? 7.684 8.086 -7.082 1 98.31 18 ALA B O 1
ATOM 698 N N . ASP B 1 19 ? 8.906 6.316 -6.602 1 98.75 19 ASP B N 1
ATOM 699 C CA . ASP B 1 19 ? 8.023 5.32 -7.199 1 98.75 19 ASP B CA 1
ATOM 700 C C . ASP B 1 19 ? 7.773 4.16 -6.242 1 98.75 19 ASP B C 1
ATOM 702 O O . ASP B 1 19 ? 8.266 3.051 -6.457 1 98.75 19 ASP B O 1
ATOM 706 N N . PRO B 1 20 ? 6.922 4.418 -5.25 1 98.81 20 PRO B N 1
ATOM 707 C CA . PRO B 1 20 ? 6.688 3.387 -4.238 1 98.81 20 PRO B CA 1
ATOM 708 C C . PRO B 1 20 ? 5.922 2.186 -4.785 1 98.81 20 PRO B C 1
ATOM 710 O O . PRO B 1 20 ? 4.922 2.354 -5.484 1 98.81 20 PRO B O 1
ATOM 713 N N . VAL B 1 21 ? 6.398 1.006 -4.48 1 98.56 21 VAL B N 1
ATOM 714 C CA . VAL B 1 21 ? 5.734 -0.256 -4.793 1 98.56 21 VAL B CA 1
ATOM 715 C C . VAL B 1 21 ? 5.629 -1.11 -3.531 1 98.56 21 VAL B C 1
ATOM 717 O O . VAL B 1 21 ? 6.355 -0.885 -2.559 1 98.56 21 VAL B O 1
ATOM 720 N N . MET B 1 22 ? 4.629 -1.914 -3.521 1 97.88 22 MET B N 1
ATOM 721 C CA . MET B 1 22 ? 4.414 -2.816 -2.395 1 97.88 22 MET B CA 1
ATOM 722 C C . MET B 1 22 ? 4.828 -4.238 -2.75 1 97.88 22 MET B C 1
ATOM 724 O O . MET B 1 22 ? 4.543 -4.715 -3.852 1 97.88 22 MET B O 1
ATOM 728 N N . ALA B 1 23 ? 5.562 -4.906 -1.832 1 97.06 23 ALA B N 1
ATOM 729 C CA . ALA B 1 23 ? 5.902 -6.32 -1.966 1 97.06 23 ALA B CA 1
ATOM 730 C C . ALA B 1 23 ? 4.977 -7.188 -1.118 1 97.06 23 ALA B C 1
ATOM 732 O O . ALA B 1 23 ? 4.098 -6.672 -0.422 1 97.06 23 ALA B O 1
ATOM 733 N N . ALA B 1 24 ? 5.188 -8.453 -1.164 1 95.12 24 ALA B N 1
ATOM 734 C CA . ALA B 1 24 ? 4.27 -9.414 -0.566 1 95.12 24 ALA B CA 1
ATOM 735 C C . ALA B 1 24 ? 4.312 -9.344 0.958 1 95.12 24 ALA B C 1
ATOM 737 O O . ALA B 1 24 ? 3.4 -9.828 1.635 1 95.12 24 ALA B O 1
ATOM 738 N N . ASP B 1 25 ? 5.348 -8.789 1.524 1 95.81 25 ASP B N 1
ATOM 739 C CA . ASP B 1 25 ? 5.43 -8.648 2.975 1 95.81 25 ASP B CA 1
ATOM 740 C C . ASP B 1 25 ? 4.605 -7.457 3.461 1 95.81 25 ASP B C 1
ATOM 742 O O . ASP B 1 25 ? 4.574 -7.168 4.656 1 95.81 25 ASP B O 1
ATOM 746 N N . GLY B 1 26 ? 3.945 -6.715 2.537 1 96.81 26 GLY B N 1
ATOM 747 C CA . GLY B 1 26 ? 3.111 -5.582 2.904 1 96.81 26 GLY B CA 1
ATOM 748 C C . GLY B 1 26 ? 3.896 -4.293 3.066 1 96.81 26 GLY B C 1
ATOM 749 O O . GLY B 1 26 ? 3.34 -3.27 3.467 1 96.81 26 GLY B O 1
ATOM 750 N N . GLN B 1 27 ? 5.176 -4.375 2.791 1 97.38 27 GLN B N 1
ATOM 751 C CA . GLN B 1 27 ? 6.039 -3.205 2.916 1 97.38 27 GLN B CA 1
ATOM 752 C C . GLN B 1 27 ? 6.211 -2.504 1.572 1 97.38 27 GLN B C 1
ATOM 754 O O . GLN B 1 27 ? 6.125 -3.137 0.519 1 97.38 27 GLN B O 1
ATOM 759 N N . SER B 1 28 ? 6.391 -1.171 1.664 1 98.25 28 SER B N 1
ATOM 760 C CA . SER B 1 28 ? 6.617 -0.388 0.454 1 98.25 28 SER B CA 1
ATOM 761 C C . SER B 1 28 ? 8.094 -0.075 0.265 1 98.25 28 SER B C 1
ATOM 763 O O . SER B 1 28 ? 8.812 0.161 1.238 1 98.25 28 SER B O 1
ATOM 765 N N . TYR B 1 29 ? 8.516 -0.077 -0.987 1 98.56 29 TYR B N 1
ATOM 766 C CA . TYR B 1 29 ? 9.898 0.173 -1.369 1 98.56 29 TYR B CA 1
ATOM 767 C C . TYR B 1 29 ? 9.969 1.067 -2.6 1 98.56 29 TYR B C 1
ATOM 769 O O . TYR B 1 29 ? 9.008 1.156 -3.369 1 98.56 29 TYR B O 1
ATOM 777 N N . GLU B 1 30 ? 11.078 1.688 -2.754 1 98.88 30 GLU B N 1
ATOM 778 C CA . GLU B 1 30 ? 11.414 2.268 -4.051 1 98.88 30 GLU B CA 1
ATOM 779 C C . GLU B 1 30 ? 11.516 1.188 -5.129 1 98.88 30 GLU B C 1
ATOM 781 O O . GLU B 1 30 ? 12.227 0.195 -4.953 1 98.88 30 GLU B O 1
ATOM 786 N N . ARG B 1 31 ? 10.836 1.399 -6.215 1 98.81 31 ARG B N 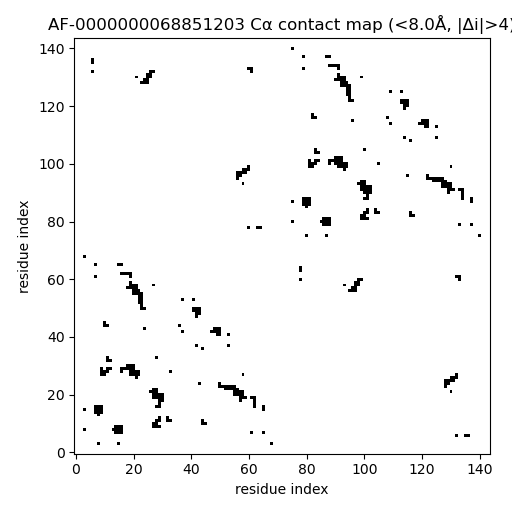1
ATOM 787 C CA . ARG B 1 31 ? 10.719 0.368 -7.242 1 98.81 31 ARG B CA 1
ATOM 788 C C . ARG B 1 31 ? 12.094 -0.143 -7.664 1 98.81 31 ARG B C 1
ATOM 790 O O . ARG B 1 31 ? 12.352 -1.347 -7.617 1 98.81 31 ARG B O 1
ATOM 797 N N . SER B 1 32 ? 12.977 0.741 -8.047 1 98.75 32 SER B N 1
ATOM 798 C CA . SER B 1 32 ? 14.273 0.326 -8.555 1 98.75 32 SER B CA 1
ATOM 799 C C . SER B 1 32 ? 15.055 -0.455 -7.5 1 98.75 32 SER B C 1
ATOM 801 O O . SER B 1 32 ? 15.758 -1.414 -7.828 1 98.75 32 SER B O 1
ATOM 803 N N . ALA B 1 33 ? 14.906 -0.079 -6.277 1 98.75 33 ALA B N 1
ATOM 804 C CA . ALA B 1 33 ? 15.648 -0.705 -5.188 1 98.75 33 ALA B CA 1
ATOM 805 C C . ALA B 1 33 ? 15.156 -2.127 -4.934 1 98.75 33 ALA B C 1
ATOM 807 O O . ALA B 1 33 ? 15.961 -3.059 -4.832 1 98.75 33 ALA B O 1
ATOM 808 N N . ILE B 1 34 ? 13.867 -2.383 -4.871 1 98.62 34 ILE B N 1
ATOM 809 C CA . ILE B 1 34 ? 13.336 -3.707 -4.574 1 98.62 34 ILE B CA 1
ATOM 810 C C . ILE B 1 34 ? 13.484 -4.609 -5.797 1 98.62 34 ILE B C 1
ATOM 812 O O . ILE B 1 34 ? 13.719 -5.816 -5.66 1 98.62 34 ILE B O 1
ATOM 816 N N . GLU B 1 35 ? 13.352 -4.055 -6.977 1 98.5 35 GLU B N 1
ATOM 817 C CA . GLU B 1 35 ? 13.586 -4.844 -8.18 1 98.5 35 GLU B CA 1
ATOM 818 C C . GLU B 1 35 ? 15.016 -5.379 -8.219 1 98.5 35 GLU B C 1
ATOM 820 O O . GLU B 1 35 ? 15.242 -6.539 -8.562 1 98.5 35 GLU B O 1
ATOM 825 N N . ARG B 1 36 ? 15.906 -4.496 -7.898 1 98.5 36 ARG B N 1
ATOM 826 C CA . ARG B 1 36 ? 17.297 -4.93 -7.844 1 98.5 36 ARG B CA 1
ATOM 827 C C . ARG B 1 36 ? 17.484 -6.016 -6.789 1 98.5 36 ARG B C 1
ATOM 829 O O . ARG B 1 36 ? 18.172 -7.016 -7.039 1 98.5 36 ARG B O 1
ATOM 836 N N . TRP B 1 37 ? 16.953 -5.848 -5.609 1 98.38 37 TRP B N 1
ATOM 837 C CA . TRP B 1 37 ? 17.016 -6.812 -4.52 1 98.38 37 TRP B CA 1
ATOM 838 C C . TRP B 1 37 ? 16.516 -8.18 -4.973 1 98.38 37 TRP B C 1
ATOM 840 O O . TRP B 1 37 ? 17.172 -9.195 -4.742 1 98.38 37 TRP B O 1
ATOM 850 N N . LEU B 1 38 ? 15.422 -8.195 -5.734 1 97.88 38 LEU B N 1
ATOM 851 C CA . LEU B 1 38 ? 14.703 -9.422 -6.062 1 97.88 38 LEU B CA 1
ATOM 852 C C . LEU B 1 38 ? 15.359 -10.141 -7.234 1 97.88 38 LEU B C 1
ATOM 854 O O . LEU B 1 38 ? 14.977 -11.258 -7.578 1 97.88 38 LEU B O 1
ATOM 858 N N . THR B 1 39 ? 16.375 -9.5 -7.816 1 97.81 39 THR B N 1
ATOM 859 C CA . THR B 1 39 ? 17.109 -10.172 -8.883 1 97.81 39 THR B CA 1
ATOM 860 C C . THR B 1 39 ? 17.906 -11.352 -8.328 1 97.81 39 THR B C 1
ATOM 862 O O . THR B 1 39 ? 18.156 -12.328 -9.039 1 97.81 39 THR B O 1
ATOM 865 N N . THR B 1 40 ? 18.25 -11.297 -6.977 1 96.56 40 THR B N 1
ATOM 866 C CA . THR B 1 40 ? 19.141 -12.32 -6.422 1 96.56 40 THR B CA 1
ATOM 867 C C . THR B 1 40 ? 18.5 -12.984 -5.207 1 96.56 40 THR B C 1
ATOM 869 O O . THR B 1 40 ? 18.922 -14.07 -4.797 1 96.56 40 THR B O 1
ATOM 872 N N . LYS B 1 41 ? 17.625 -12.258 -4.555 1 97.44 41 LYS B N 1
ATOM 873 C CA . LYS B 1 41 ? 16.969 -12.766 -3.352 1 97.44 41 LYS B CA 1
ATOM 874 C C . LYS B 1 41 ? 15.453 -12.82 -3.531 1 97.44 41 LYS B C 1
ATOM 876 O O . LYS B 1 41 ? 14.883 -12 -4.25 1 97.44 41 LYS B O 1
ATOM 881 N N . SER B 1 42 ? 14.836 -13.719 -2.871 1 97.56 42 SER B N 1
ATOM 882 C CA . SER B 1 42 ? 13.375 -13.805 -2.834 1 97.56 42 SER B CA 1
ATOM 883 C C . SER B 1 42 ? 12.844 -13.594 -1.42 1 97.56 42 SER B C 1
ATOM 885 O O . SER B 1 42 ? 11.836 -14.188 -1.034 1 97.56 42 SER B O 1
ATOM 887 N N . THR B 1 43 ? 13.633 -12.82 -0.627 1 97.88 43 THR B N 1
ATOM 888 C CA . THR B 1 43 ? 13.289 -12.547 0.763 1 97.88 43 THR B CA 1
ATOM 889 C C . THR B 1 43 ? 12.961 -11.07 0.955 1 97.88 43 THR B C 1
ATOM 891 O O . THR B 1 43 ? 13.305 -10.234 0.115 1 97.88 43 THR B O 1
ATOM 894 N N . SER B 1 44 ? 12.266 -10.898 2.025 1 97.25 44 SER B N 1
ATOM 895 C CA . SER B 1 44 ? 12.039 -9.508 2.424 1 97.25 44 SER B CA 1
ATOM 896 C C . SER B 1 44 ? 13.336 -8.836 2.846 1 97.25 44 SER B C 1
ATOM 898 O O . SER B 1 44 ? 14.078 -9.367 3.678 1 97.25 44 SER B O 1
ATOM 900 N N . PRO B 1 45 ? 13.57 -7.633 2.33 1 97.12 45 PRO B N 1
ATOM 901 C CA . PRO B 1 45 ? 14.758 -6.898 2.77 1 97.12 45 PRO B CA 1
ATOM 902 C C . PRO B 1 45 ? 14.711 -6.535 4.254 1 97.12 45 PRO B C 1
ATOM 904 O O . PRO B 1 45 ? 15.758 -6.316 4.871 1 97.12 45 PRO B O 1
ATOM 907 N N . LEU B 1 46 ? 13.531 -6.441 4.789 1 95.06 46 LEU B N 1
ATOM 908 C CA . LEU B 1 46 ? 13.352 -5.957 6.152 1 95.06 46 LEU B CA 1
ATOM 909 C C . LEU B 1 46 ? 13.492 -7.098 7.156 1 95.06 46 LEU B C 1
ATOM 911 O O . LEU B 1 46 ? 14.133 -6.94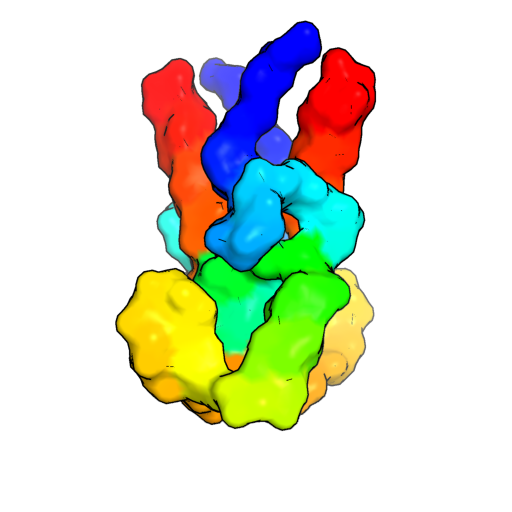1 8.195 1 95.06 46 LEU B O 1
ATOM 915 N N . THR B 1 47 ? 12.961 -8.195 6.824 1 93.94 47 THR B N 1
ATOM 916 C CA . THR B 1 47 ? 12.852 -9.242 7.832 1 93.94 47 THR B CA 1
ATOM 917 C C . THR B 1 47 ? 13.742 -10.43 7.477 1 93.94 47 THR B C 1
ATOM 919 O O . THR B 1 47 ? 14.023 -11.281 8.328 1 93.94 47 THR B O 1
ATOM 922 N N . GLY B 1 48 ? 14.047 -10.594 6.18 1 95.88 48 GLY B N 1
ATOM 923 C CA . GLY B 1 48 ? 14.828 -11.734 5.723 1 95.88 48 GLY B CA 1
ATOM 924 C C . GLY B 1 48 ? 13.977 -12.969 5.461 1 95.88 48 GLY B C 1
AT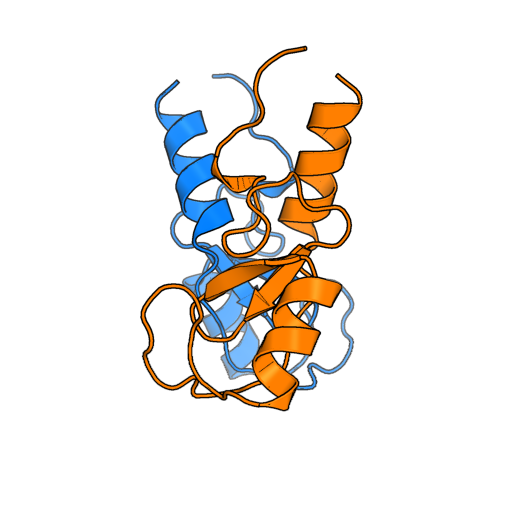OM 925 O O . GLY B 1 48 ? 14.5 -14.008 5.043 1 95.88 48 GLY B O 1
ATOM 926 N N . GLU B 1 49 ? 12.734 -12.859 5.676 1 96.75 49 GLU B N 1
ATOM 927 C CA . GLU B 1 49 ? 11.844 -14 5.473 1 96.75 49 GLU B CA 1
ATOM 928 C C . GLU B 1 49 ? 11.5 -14.172 3.998 1 96.75 49 GLU B C 1
ATOM 930 O O . GLU B 1 49 ? 11.438 -13.195 3.248 1 96.75 49 GLU B O 1
ATOM 935 N N . ALA B 1 50 ? 11.125 -15.352 3.602 1 97.06 50 ALA B N 1
ATOM 936 C CA . ALA B 1 50 ? 10.75 -15.648 2.219 1 97.06 50 ALA B CA 1
ATOM 937 C C . ALA B 1 50 ? 9.484 -14.906 1.822 1 97.06 50 ALA B C 1
ATOM 939 O O . ALA B 1 50 ? 8.516 -14.852 2.59 1 97.06 50 ALA B O 1
ATOM 940 N N . LEU B 1 51 ? 9.523 -14.32 0.645 1 96.25 51 LEU B N 1
ATOM 941 C CA . LEU B 1 51 ? 8.32 -13.734 0.081 1 96.25 51 LEU B CA 1
ATOM 942 C C . LEU B 1 51 ? 7.469 -14.789 -0.613 1 96.25 51 LEU B C 1
ATOM 944 O O . LEU B 1 51 ? 7.977 -15.562 -1.428 1 96.25 51 LEU B O 1
ATOM 948 N N . GLU B 1 52 ? 6.246 -14.812 -0.27 1 91.75 52 GLU B N 1
ATOM 949 C CA . GLU B 1 52 ? 5.344 -15.773 -0.896 1 91.75 52 GLU B CA 1
ATOM 950 C C . GLU B 1 52 ? 5.18 -15.484 -2.387 1 91.75 52 GLU B C 1
ATOM 952 O O . GLU B 1 52 ? 4.887 -16.391 -3.17 1 91.75 52 GLU B O 1
ATOM 957 N N . TYR B 1 53 ? 5.336 -14.312 -2.734 1 91.94 53 TYR B N 1
ATOM 958 C CA . TYR B 1 53 ? 5.164 -13.773 -4.082 1 91.94 53 TYR B CA 1
ATOM 959 C C . TYR B 1 53 ? 6.141 -12.633 -4.34 1 91.94 53 TYR B C 1
ATOM 961 O O . TYR B 1 53 ? 6.367 -11.789 -3.471 1 91.94 53 TYR B O 1
ATOM 969 N N . THR B 1 54 ? 6.773 -12.68 -5.504 1 94.06 54 THR B N 1
ATOM 970 C CA . THR B 1 54 ? 7.801 -11.672 -5.762 1 94.06 54 THR B CA 1
ATOM 971 C C . THR B 1 54 ? 7.266 -10.57 -6.672 1 94.06 54 THR B C 1
ATOM 973 O O . THR B 1 54 ? 8 -9.656 -7.043 1 94.06 54 THR B O 1
ATOM 976 N N . GLY B 1 55 ? 5.98 -10.711 -7.059 1 93.44 55 GLY B N 1
ATOM 977 C CA . GLY B 1 55 ? 5.371 -9.617 -7.801 1 93.44 55 GLY B CA 1
ATOM 978 C C . GLY B 1 55 ? 5.27 -8.336 -6.992 1 93.44 55 GLY B C 1
ATOM 979 O O . GLY B 1 55 ? 5.145 -8.375 -5.766 1 93.44 55 GLY B O 1
ATOM 980 N N . LEU B 1 56 ? 5.387 -7.262 -7.738 1 96.31 56 LEU B N 1
ATOM 981 C CA . LEU B 1 56 ? 5.316 -5.938 -7.137 1 96.31 56 LEU B CA 1
ATOM 982 C C . LEU B 1 56 ? 4.086 -5.18 -7.625 1 96.31 56 LEU B C 1
ATOM 984 O O . LEU B 1 56 ? 3.705 -5.293 -8.789 1 96.31 56 LEU B O 1
ATOM 988 N N . PHE B 1 57 ? 3.525 -4.414 -6.672 1 95.69 57 PHE B N 1
ATOM 989 C CA . PHE B 1 57 ? 2.334 -3.639 -7.004 1 95.69 57 PHE B CA 1
ATOM 990 C C . PHE B 1 57 ? 2.551 -2.16 -6.711 1 95.69 57 PHE B C 1
ATOM 992 O O . PHE B 1 57 ? 3.094 -1.804 -5.66 1 95.69 57 PHE B O 1
ATOM 999 N N . PRO B 1 58 ? 2.113 -1.331 -7.707 1 97.5 58 PRO B N 1
ATOM 1000 C CA . PRO B 1 58 ? 2.217 0.095 -7.395 1 97.5 58 PRO B CA 1
ATOM 1001 C C . PRO B 1 58 ? 1.435 0.483 -6.141 1 97.5 58 PRO B C 1
ATOM 1003 O O . PRO B 1 58 ? 0.343 -0.042 -5.902 1 97.5 58 PRO B O 1
ATOM 1006 N N . ASN B 1 59 ? 2.078 1.271 -5.27 1 98.31 59 ASN B N 1
ATOM 1007 C CA . ASN B 1 59 ? 1.38 1.816 -4.113 1 98.31 59 ASN B CA 1
ATOM 1008 C C . ASN B 1 59 ? 0.891 3.238 -4.371 1 98.31 59 ASN B C 1
ATOM 1010 O O . ASN B 1 59 ? 1.542 4.207 -3.973 1 98.31 59 ASN B O 1
ATOM 1014 N N . HIS B 1 60 ? -0.317 3.348 -4.938 1 97.25 60 HIS B N 1
ATOM 1015 C CA . HIS B 1 60 ? -0.839 4.621 -5.414 1 97.25 60 HIS B CA 1
ATOM 1016 C C . HIS B 1 60 ? -1.075 5.59 -4.258 1 97.25 60 HIS B C 1
ATOM 1018 O O . HIS B 1 60 ? -0.749 6.773 -4.355 1 97.25 60 HIS B O 1
ATOM 1024 N N . SER B 1 61 ? -1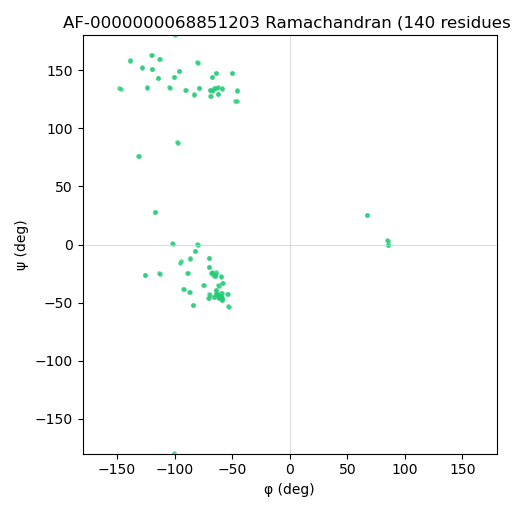.65 5.117 -3.234 1 97.62 61 SER B N 1
ATOM 1025 C CA . SER B 1 61 ? -1.933 5.98 -2.094 1 97.62 61 SER B CA 1
ATOM 1026 C C . SER B 1 61 ? -0.653 6.598 -1.538 1 97.62 61 SER B C 1
ATOM 1028 O O . SER B 1 61 ? -0.597 7.801 -1.284 1 97.62 61 SER B O 1
ATOM 1030 N N . LEU B 1 62 ? 0.36 5.801 -1.34 1 98 62 LEU B N 1
ATOM 1031 C CA . LEU B 1 62 ? 1.623 6.297 -0.807 1 98 62 LEU B CA 1
ATOM 1032 C C . LEU B 1 62 ? 2.26 7.301 -1.764 1 98 62 LEU B C 1
ATOM 1034 O O . LEU B 1 62 ? 2.783 8.328 -1.333 1 98 62 LEU B O 1
ATOM 1038 N N . ARG B 1 63 ? 2.197 6.973 -3.059 1 98.25 63 ARG B N 1
ATOM 1039 C CA . ARG B 1 63 ? 2.74 7.895 -4.051 1 98.25 63 ARG B CA 1
ATOM 1040 C C . ARG B 1 63 ? 2.053 9.258 -3.967 1 98.25 63 ARG B C 1
ATOM 1042 O O . ARG B 1 63 ? 2.719 10.297 -3.977 1 98.25 63 ARG B O 1
ATOM 1049 N N . ARG B 1 64 ? 0.738 9.289 -3.881 1 97.44 64 ARG B N 1
ATOM 1050 C CA . ARG B 1 64 ? -0.023 10.531 -3.803 1 97.44 64 ARG B CA 1
ATOM 1051 C C . ARG B 1 64 ? 0.303 11.297 -2.521 1 97.44 64 ARG B C 1
ATOM 1053 O O . ARG B 1 64 ? 0.454 12.516 -2.543 1 97.44 64 ARG B O 1
ATOM 1060 N N . MET B 1 65 ? 0.461 10.625 -1.467 1 96.38 65 MET B N 1
ATOM 1061 C CA . MET B 1 65 ? 0.736 11.266 -0.183 1 96.38 65 MET B CA 1
ATOM 1062 C C . MET B 1 65 ? 2.137 11.867 -0.166 1 96.38 65 MET B C 1
ATOM 1064 O O . MET B 1 65 ? 2.336 12.961 0.359 1 96.38 65 MET B O 1
ATOM 1068 N N . ILE B 1 66 ? 3.096 11.125 -0.687 1 97.12 66 ILE B N 1
ATOM 1069 C CA . ILE B 1 66 ? 4.457 11.641 -0.777 1 97.12 66 ILE B CA 1
ATOM 1070 C C . ILE B 1 66 ? 4.473 12.906 -1.628 1 97.12 66 ILE B C 1
ATOM 1072 O O . ILE B 1 66 ? 5.094 13.906 -1.254 1 97.12 66 ILE B O 1
ATOM 1076 N N . ARG B 1 67 ? 3.766 12.844 -2.744 1 96.62 67 ARG B N 1
ATOM 1077 C CA . ARG B 1 67 ? 3.703 14 -3.631 1 96.62 67 ARG B CA 1
ATOM 1078 C C . ARG B 1 67 ? 3.051 15.188 -2.936 1 96.62 67 ARG B C 1
ATOM 1080 O O . ARG B 1 67 ? 3.533 16.312 -3.041 1 96.62 67 ARG B O 1
ATOM 1087 N N . ALA B 1 68 ? 1.958 15 -2.252 1 93.75 68 ALA B N 1
ATOM 1088 C CA . ALA B 1 68 ? 1.275 16.062 -1.518 1 93.75 68 ALA B CA 1
ATOM 1089 C C . ALA B 1 68 ? 2.195 16.688 -0.47 1 93.75 68 ALA B C 1
ATOM 1091 O O . ALA B 1 68 ? 2.199 17.906 -0.283 1 93.75 68 ALA B O 1
ATOM 1092 N N . TRP B 1 69 ? 2.916 15.891 0.198 1 93.5 69 TRP B N 1
ATOM 1093 C CA . TRP B 1 69 ? 3.863 16.359 1.207 1 93.5 69 TRP B CA 1
ATOM 1094 C C . TRP B 1 69 ? 4.961 17.203 0.574 1 93.5 69 TRP B C 1
ATOM 1096 O O . TRP B 1 69 ? 5.348 18.234 1.121 1 93.5 69 TRP B O 1
ATOM 1106 N N . GLN B 1 70 ? 5.457 16.734 -0.595 1 94.12 70 GLN B N 1
ATOM 1107 C CA . GLN B 1 70 ? 6.535 17.438 -1.28 1 94.12 70 GLN B CA 1
ATOM 1108 C C . GLN B 1 70 ? 6.062 18.797 -1.806 1 94.12 70 GLN B C 1
ATOM 1110 O O . GLN B 1 70 ? 6.855 19.734 -1.927 1 94.12 70 GLN B O 1
ATOM 1115 N N . GLU B 1 71 ? 4.773 18.891 -1.998 1 91.75 71 GLU B N 1
ATOM 1116 C CA . GLU B 1 71 ? 4.219 20.109 -2.57 1 91.75 71 GLU B CA 1
ATOM 1117 C C . GLU B 1 71 ? 3.732 21.062 -1.479 1 91.75 71 GLU B C 1
ATOM 1119 O O . GLU B 1 71 ? 3.426 22.219 -1.752 1 91.75 71 GLU B O 1
ATOM 1124 N N . ALA B 1 72 ? 3.564 20.672 -0.322 1 85.12 72 ALA B N 1
ATOM 1125 C CA . ALA B 1 72 ? 3.076 21.516 0.771 1 85.12 72 ALA B CA 1
ATOM 1126 C C . ALA B 1 72 ? 4.172 22.453 1.274 1 85.12 72 ALA B C 1
ATOM 11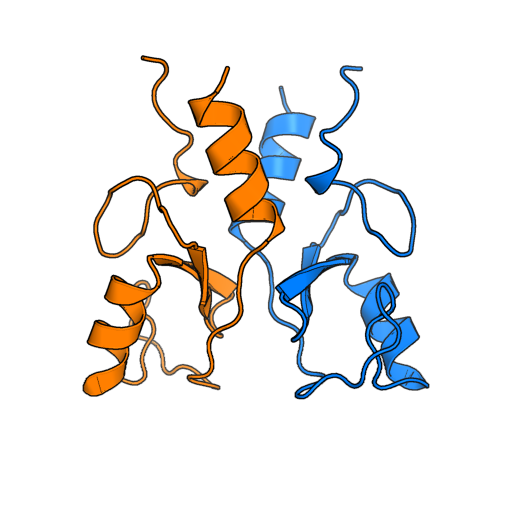28 O O . ALA B 1 72 ? 5.359 22.141 1.169 1 85.12 72 ALA B O 1
#

pLDDT: mean 95.82, std 5.7, range [55.34, 98.88]

InterPro domains:
  IPR003613 U-box domain [PF04564] (5-71)
  IPR003613 U-box domain [PS51698] (3-72)
  IPR003613 U-box domain [SM00504] (7-69)
  IPR013083 Zinc finger, RING/FYVE/PHD-type [G3DSA:3.30.40.10] (2-72)
  IPR052085 WD repeat, SAM and U-box domain-containing [PTHR46573] (2-70)